Protein AF-A0A5N6YTF2-F1 (afdb_monomer_lite)

pLDDT: mean 87.33, std 11.93, range [50.0, 96.94]

Radius of gyration: 15.68 Å; chains: 1; bounding box: 42×23×39 Å

Organism: NCBI:txid138285

Sequence (71 aa):
MIGTLHRRGHSAAMTGDGVNDSPSLKHADVGIAMGQAGSEVVKDASDIILTDELVYPRDQNGCVQTYRHLL

Secondary structure (DSSP, 8-state):
-HHHHHHTT---EEEE-STTTHHHHTTSSEEEEESSSS-HHHHHH-SEEES----PPB-TTS-B-------

InterPro domains:
  IPR023214 HAD superfamily [G3DSA:3.40.50.1000] (2-53)
  IPR036412 HAD-like superfamily [SSF56784] (3-52)

Foldseek 3Di:
DQVVCVVVVHADEDEDADLVCLVVQLSGPFREYEQPSHDPSSVVSGPYYDNDDDDQDAPPVRHRPDPPPDD

Structure (mmCIF, N/CA/C/O backbone):
data_AF-A0A5N6YTF2-F1
#
_entry.id   AF-A0A5N6YTF2-F1
#
loop_
_atom_site.group_PDB
_atom_site.id
_atom_site.type_symbol
_atom_site.label_atom_id
_atom_site.label_alt_id
_atom_site.label_comp_id
_atom_site.label_asym_id
_atom_site.label_entity_id
_atom_site.label_seq_id
_atom_site.pdbx_PDB_ins_code
_atom_site.Cartn_x
_atom_site.Cartn_y
_atom_site.Cartn_z
_atom_site.occupancy
_atom_site.B_iso_or_equiv
_atom_site.auth_seq_id
_atom_site.auth_comp_id
_atom_site.auth_asym_id
_atom_site.auth_atom_id
_atom_site.pdbx_PDB_model_num
ATOM 1 N N . MET A 1 1 ? -6.505 -11.888 -5.599 1.00 82.38 1 MET A N 1
ATOM 2 C CA . MET A 1 1 ? -6.481 -12.073 -4.129 1.00 82.38 1 MET A CA 1
ATOM 3 C C . MET A 1 1 ? -7.575 -11.255 -3.449 1.00 82.38 1 MET A C 1
ATOM 5 O O . MET A 1 1 ? -8.462 -11.867 -2.870 1.00 82.38 1 MET A O 1
ATOM 9 N N . ILE A 1 2 ? -7.578 -9.926 -3.600 1.00 90.38 2 ILE A N 1
ATOM 10 C CA . ILE A 1 2 ? -8.576 -9.009 -3.013 1.00 90.38 2 ILE A CA 1
ATOM 11 C C . ILE A 1 2 ? -10.027 -9.426 -3.296 1.00 90.38 2 ILE A C 1
ATOM 13 O O . ILE A 1 2 ? -10.797 -9.629 -2.362 1.00 90.38 2 ILE A O 1
ATOM 17 N N . GLY A 1 3 ? -10.364 -9.733 -4.553 1.00 90.06 3 GLY A N 1
ATOM 18 C CA . GLY A 1 3 ? -11.720 -10.179 -4.897 1.00 90.06 3 GLY A CA 1
ATOM 19 C C . GLY A 1 3 ? -12.190 -11.446 -4.163 1.00 90.06 3 GLY A C 1
ATOM 20 O O . GLY A 1 3 ? -13.388 -11.671 -4.030 1.00 90.06 3 GLY A O 1
ATOM 21 N N . THR A 1 4 ? -11.285 -12.288 -3.649 1.00 93.19 4 THR A N 1
ATOM 22 C CA . THR A 1 4 ? -11.672 -13.436 -2.810 1.00 93.19 4 THR A CA 1
ATOM 23 C C . THR A 1 4 ? -12.036 -13.010 -1.386 1.00 93.19 4 THR A C 1
ATOM 25 O O . THR A 1 4 ? -12.950 -13.604 -0.818 1.00 93.19 4 THR A O 1
ATOM 28 N N . LEU A 1 5 ? -11.363 -12.000 -0.818 1.00 92.69 5 LEU A N 1
ATOM 29 C CA . LEU A 1 5 ? -11.720 -11.437 0.491 1.00 92.69 5 LEU A CA 1
ATOM 30 C C . LEU A 1 5 ? -13.076 -10.731 0.412 1.00 92.69 5 LEU A C 1
ATOM 32 O O . LEU A 1 5 ? -13.953 -11.010 1.228 1.00 92.69 5 LEU A O 1
ATOM 36 N N . HIS A 1 6 ? -13.297 -9.947 -0.644 1.00 94.00 6 HIS A N 1
ATOM 37 C CA . HIS A 1 6 ? -14.582 -9.290 -0.888 1.00 94.00 6 HIS A CA 1
ATOM 38 C C . HIS A 1 6 ? -15.734 -10.277 -1.060 1.00 94.00 6 HIS A C 1
ATOM 40 O O . HIS A 1 6 ? -16.773 -10.114 -0.428 1.00 94.00 6 HIS A O 1
ATOM 46 N N . ARG A 1 7 ? -15.550 -11.366 -1.826 1.00 95.38 7 ARG A N 1
ATOM 47 C CA . ARG A 1 7 ? -16.578 -12.424 -1.944 1.00 95.38 7 ARG A CA 1
ATOM 48 C C . ARG A 1 7 ? -16.938 -13.079 -0.608 1.00 95.38 7 ARG A C 1
ATOM 50 O O . ARG A 1 7 ? -18.005 -13.671 -0.501 1.00 95.38 7 ARG A O 1
ATOM 57 N N . ARG A 1 8 ? -16.054 -13.011 0.390 1.00 95.44 8 ARG A N 1
ATOM 58 C CA . ARG A 1 8 ? -16.297 -13.520 1.748 1.00 95.44 8 ARG A CA 1
ATOM 59 C C . ARG A 1 8 ? -16.866 -12.452 2.691 1.00 95.44 8 ARG A C 1
ATOM 61 O O . ARG A 1 8 ? -17.055 -12.743 3.865 1.00 95.44 8 ARG A O 1
ATOM 68 N N . GLY A 1 9 ? -17.152 -11.247 2.193 1.00 95.69 9 GLY A N 1
ATOM 69 C CA . GLY A 1 9 ? -17.673 -10.137 2.991 1.00 95.69 9 GLY A CA 1
ATOM 70 C C . GLY A 1 9 ? -16.628 -9.486 3.897 1.00 95.69 9 GLY A C 1
ATOM 71 O O . GLY A 1 9 ? -16.994 -8.864 4.890 1.00 95.69 9 GLY A O 1
ATOM 72 N N . HIS A 1 10 ? -15.337 -9.648 3.594 1.00 96.12 10 HIS A N 1
ATOM 73 C CA . HIS A 1 10 ? -14.254 -9.014 4.343 1.00 96.12 10 HIS A CA 1
ATOM 74 C C . HIS A 1 10 ? -13.740 -7.772 3.624 1.00 96.12 10 HIS A C 1
ATOM 76 O O . HIS A 1 10 ? -13.567 -7.798 2.406 1.00 96.12 10 HIS A O 1
ATOM 82 N N . SER A 1 11 ? -13.414 -6.742 4.403 1.00 94.00 11 SER A N 1
ATOM 83 C CA . SER A 1 11 ? -12.617 -5.610 3.935 1.00 94.00 11 SER A CA 1
ATOM 84 C C . SER A 1 11 ? -11.138 -5.988 3.855 1.00 94.00 11 SER A C 1
ATOM 86 O O . SER A 1 11 ? -10.637 -6.773 4.665 1.00 94.00 11 SER A O 1
ATOM 88 N N . ALA A 1 12 ? -10.433 -5.423 2.886 1.00 95.00 12 ALA A N 1
ATOM 89 C CA . ALA A 1 12 ? -9.029 -5.659 2.620 1.00 95.00 12 ALA A CA 1
ATOM 90 C C . ALA A 1 12 ? -8.286 -4.329 2.471 1.00 95.00 12 ALA A C 1
ATOM 92 O O . ALA A 1 12 ? -8.656 -3.486 1.655 1.00 95.00 12 ALA A O 1
ATOM 93 N N . ALA A 1 13 ? -7.200 -4.186 3.227 1.00 95.44 13 ALA A N 1
ATOM 94 C CA . ALA A 1 13 ? -6.198 -3.155 3.009 1.00 95.44 13 ALA A CA 1
ATOM 95 C C . ALA A 1 13 ? -4.954 -3.784 2.374 1.00 95.44 13 ALA A C 1
ATOM 97 O O . ALA A 1 13 ? -4.599 -4.923 2.695 1.00 95.44 13 ALA A O 1
ATOM 98 N N . MET A 1 14 ? -4.295 -3.052 1.482 1.00 95.00 14 MET A N 1
ATOM 99 C CA . MET A 1 14 ? -3.063 -3.495 0.832 1.00 95.00 14 MET A CA 1
ATOM 100 C C . MET A 1 14 ? -1.988 -2.419 0.949 1.00 95.00 14 MET A C 1
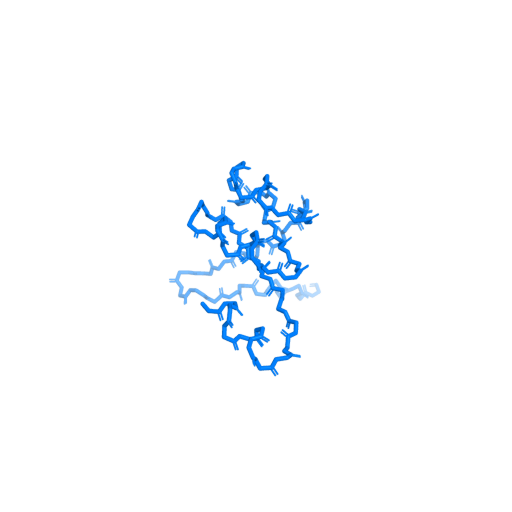ATOM 102 O O . MET A 1 14 ? -2.287 -1.239 0.816 1.00 95.00 14 MET A O 1
ATOM 106 N N . THR A 1 15 ? -0.744 -2.844 1.167 1.00 93.94 15 THR A N 1
ATOM 107 C CA . THR A 1 15 ? 0.446 -1.998 1.024 1.00 93.94 15 THR A CA 1
ATOM 108 C C . THR A 1 15 ? 1.257 -2.447 -0.191 1.00 93.94 15 THR A C 1
ATOM 110 O O . THR A 1 15 ? 1.281 -3.647 -0.477 1.00 93.94 15 THR A O 1
ATOM 113 N N . GLY A 1 16 ? 1.887 -1.513 -0.901 1.00 93.12 16 GLY A N 1
ATOM 114 C CA . GLY A 1 16 ? 2.732 -1.805 -2.057 1.00 93.12 16 GLY A CA 1
ATOM 115 C C . GLY A 1 16 ? 3.726 -0.690 -2.367 1.00 93.12 16 GLY A C 1
ATOM 116 O O . GLY A 1 16 ? 3.564 0.458 -1.947 1.00 93.12 16 GLY A O 1
ATOM 117 N N . ASP A 1 17 ? 4.765 -1.037 -3.113 1.00 93.75 17 ASP A N 1
ATOM 118 C CA . ASP A 1 17 ? 5.842 -0.142 -3.548 1.00 93.75 17 ASP A CA 1
ATOM 119 C C . ASP A 1 17 ? 6.093 -0.241 -5.067 1.00 93.75 17 ASP A C 1
ATOM 121 O O . ASP A 1 17 ? 6.462 0.741 -5.723 1.00 93.75 17 ASP A O 1
ATOM 125 N N . GLY A 1 18 ? 5.808 -1.396 -5.673 1.00 93.44 18 GLY A N 1
ATOM 126 C CA . GLY A 1 18 ? 6.063 -1.666 -7.084 1.00 93.44 18 GLY A CA 1
ATOM 127 C C . GLY A 1 18 ? 4.843 -1.527 -7.995 1.00 93.44 18 GLY A C 1
ATOM 128 O O . GLY A 1 18 ? 3.718 -1.837 -7.625 1.00 93.44 18 GLY A O 1
ATOM 129 N N . VAL A 1 19 ? 5.068 -1.164 -9.262 1.00 93.50 19 VAL A N 1
ATOM 130 C CA . VAL A 1 19 ? 4.017 -1.008 -10.299 1.00 93.50 19 VAL A CA 1
ATOM 131 C C . VAL A 1 19 ? 3.072 -2.213 -10.445 1.00 93.50 19 VAL A C 1
ATOM 133 O O . VAL A 1 19 ? 1.936 -2.072 -10.895 1.00 93.50 19 VAL A O 1
ATOM 136 N N . ASN A 1 20 ? 3.535 -3.405 -10.062 1.00 93.62 20 ASN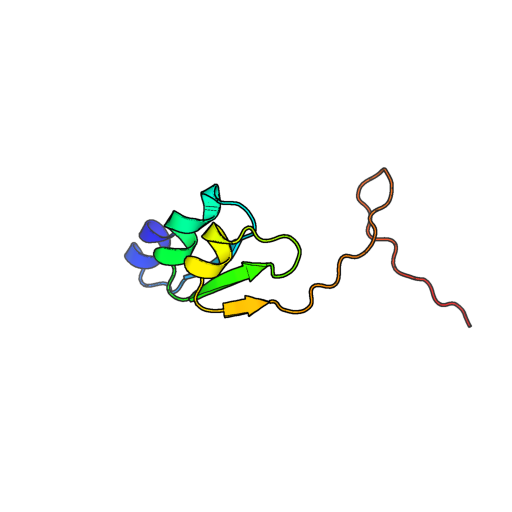 A N 1
ATOM 137 C CA . ASN A 1 20 ? 2.749 -4.637 -10.094 1.00 93.62 20 ASN A CA 1
ATOM 138 C C . ASN A 1 20 ? 1.645 -4.665 -9.024 1.00 93.62 20 ASN A C 1
ATOM 140 O O . ASN A 1 20 ? 0.665 -5.394 -9.182 1.00 93.62 20 ASN A O 1
ATOM 144 N N . ASP A 1 21 ? 1.781 -3.862 -7.969 1.00 94.69 21 ASP A N 1
ATOM 145 C CA . ASP A 1 21 ? 0.815 -3.762 -6.879 1.00 94.69 21 ASP A CA 1
ATOM 146 C C . ASP A 1 21 ? -0.328 -2.805 -7.224 1.00 94.69 21 ASP A C 1
ATOM 148 O O . ASP A 1 21 ? -1.432 -2.962 -6.701 1.00 94.69 21 ASP A O 1
ATOM 152 N N . SER A 1 22 ? -0.120 -1.868 -8.160 1.00 94.81 22 SER A N 1
ATOM 153 C CA . SER A 1 22 ? -1.096 -0.835 -8.534 1.00 94.81 22 SER A CA 1
ATOM 154 C C . SER A 1 22 ? -2.504 -1.377 -8.838 1.00 94.81 22 SER A C 1
ATOM 156 O O . SER A 1 22 ? -3.467 -0.821 -8.303 1.00 94.81 22 SER A O 1
ATOM 158 N N . PRO A 1 23 ? -2.697 -2.470 -9.617 1.00 94.50 23 PRO A N 1
ATOM 159 C CA . PRO A 1 23 ? -4.034 -3.014 -9.858 1.00 94.50 23 PRO A CA 1
ATOM 160 C C . PRO A 1 23 ? -4.704 -3.538 -8.588 1.00 94.50 23 PRO A C 1
ATOM 162 O O . PRO A 1 23 ? -5.922 -3.456 -8.459 1.00 94.50 23 PRO A O 1
ATOM 165 N N . SER A 1 24 ? -3.924 -4.092 -7.659 1.00 94.81 24 SER A N 1
ATOM 166 C CA . SER A 1 24 ? -4.456 -4.662 -6.424 1.00 94.81 24 SER A CA 1
ATOM 167 C C . SER A 1 24 ? -4.699 -3.593 -5.355 1.00 94.81 24 SER A C 1
ATOM 169 O O . SER A 1 24 ? -5.695 -3.702 -4.645 1.00 94.81 24 SER A O 1
ATOM 171 N N . LEU A 1 25 ? -3.870 -2.543 -5.299 1.00 94.94 25 LEU A N 1
ATOM 172 C CA . LEU A 1 25 ? -4.080 -1.341 -4.482 1.00 94.94 25 LEU A CA 1
ATOM 173 C C . LEU A 1 25 ? -5.385 -0.637 -4.865 1.00 94.94 25 LEU A C 1
ATOM 175 O O . LEU A 1 25 ? -6.225 -0.415 -4.002 1.00 94.94 25 LEU A O 1
ATOM 179 N N . LYS A 1 26 ? -5.615 -0.415 -6.168 1.00 94.38 26 LYS A N 1
ATOM 180 C CA . LYS A 1 26 ? -6.867 0.158 -6.704 1.00 94.38 26 LYS A CA 1
ATOM 181 C C . LYS A 1 26 ? -8.115 -0.662 -6.391 1.00 94.38 26 LYS A C 1
ATOM 183 O O . LYS A 1 26 ? -9.220 -0.132 -6.439 1.00 94.38 26 LYS A O 1
ATOM 188 N N . HIS A 1 27 ? -7.955 -1.970 -6.209 1.00 94.94 27 HIS A N 1
ATOM 189 C CA . HIS A 1 27 ? -9.069 -2.884 -5.981 1.00 94.94 27 HIS A CA 1
ATOM 190 C C . HIS A 1 27 ? -9.335 -3.127 -4.495 1.00 94.94 27 HIS A C 1
ATOM 192 O O . HIS A 1 27 ? -10.375 -3.689 -4.167 1.00 94.94 27 HIS A O 1
ATOM 198 N N . ALA A 1 28 ? -8.391 -2.781 -3.615 1.00 95.94 28 ALA A N 1
ATOM 199 C CA . ALA A 1 28 ? -8.546 -2.873 -2.170 1.00 95.94 28 ALA A CA 1
ATOM 200 C C . ALA A 1 28 ? -9.538 -1.817 -1.661 1.00 95.94 28 ALA A C 1
ATOM 202 O O . ALA A 1 28 ? -9.821 -0.839 -2.345 1.00 95.94 28 ALA A O 1
ATOM 203 N N . ASP A 1 29 ? -10.060 -2.014 -0.450 1.00 96.75 29 ASP A N 1
ATOM 204 C CA . ASP A 1 29 ? -10.900 -0.997 0.193 1.00 96.75 29 ASP A CA 1
ATOM 205 C C . ASP A 1 29 ? -10.063 0.195 0.669 1.00 96.75 29 ASP A C 1
ATOM 207 O O . ASP A 1 29 ? -10.568 1.310 0.752 1.00 96.75 29 ASP A O 1
ATOM 211 N N . VAL A 1 30 ? -8.790 -0.060 0.999 1.00 96.56 30 VAL A N 1
ATOM 212 C CA . VAL A 1 30 ? -7.779 0.962 1.285 1.00 96.56 30 VAL A CA 1
ATOM 213 C C . VAL A 1 30 ? -6.431 0.509 0.720 1.00 96.56 30 VAL A C 1
ATOM 215 O O . VAL A 1 30 ? -5.869 -0.500 1.162 1.00 96.56 30 VAL A O 1
ATOM 218 N N . GLY A 1 31 ? -5.900 1.255 -0.244 1.00 96.12 31 GLY A N 1
ATOM 219 C CA . GLY A 1 31 ? -4.556 1.082 -0.788 1.00 96.12 31 GLY A CA 1
ATOM 220 C C . GLY A 1 31 ? -3.542 2.026 -0.139 1.00 96.12 31 GLY A C 1
ATOM 221 O O . GLY A 1 31 ? -3.783 3.227 -0.035 1.00 96.12 31 GLY A O 1
ATOM 222 N N . ILE A 1 32 ? -2.389 1.4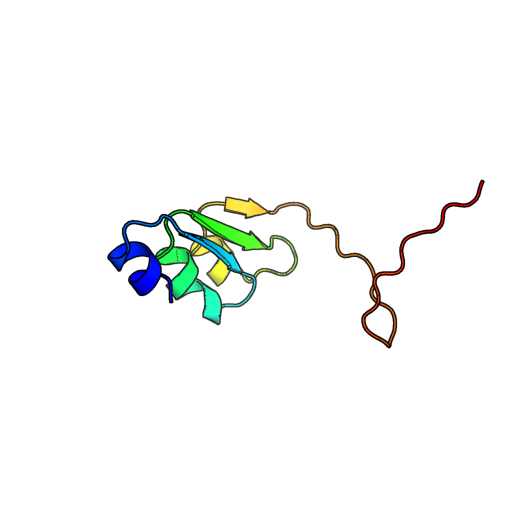96 0.265 1.00 95.88 32 ILE A N 1
ATOM 223 C CA . ILE A 1 32 ? -1.303 2.238 0.911 1.00 95.88 32 ILE A CA 1
ATOM 224 C C . ILE A 1 32 ? -0.028 2.118 0.066 1.00 95.88 32 ILE A C 1
ATOM 226 O O . ILE A 1 32 ? 0.464 1.017 -0.167 1.00 95.88 32 ILE A O 1
ATOM 230 N N . ALA A 1 33 ? 0.519 3.243 -0.383 1.00 95.50 33 ALA A N 1
ATOM 231 C CA . ALA A 1 33 ? 1.806 3.295 -1.068 1.00 95.50 33 ALA A CA 1
ATOM 232 C C . ALA A 1 33 ? 2.952 3.588 -0.093 1.00 95.50 33 ALA A C 1
ATOM 234 O O . ALA A 1 33 ? 2.842 4.467 0.766 1.00 95.50 33 ALA A O 1
ATOM 235 N N . MET A 1 34 ? 4.080 2.906 -0.289 1.00 92.88 34 MET A N 1
ATOM 236 C CA . MET A 1 34 ? 5.361 3.269 0.325 1.00 92.88 34 MET A CA 1
ATOM 237 C C . MET A 1 34 ? 5.863 4.596 -0.267 1.00 92.88 34 MET A C 1
ATOM 239 O O . MET A 1 34 ? 5.807 4.801 -1.479 1.00 92.88 34 MET A O 1
ATOM 243 N N . GLY A 1 35 ? 6.315 5.542 0.555 1.00 88.44 35 GLY A N 1
ATOM 244 C CA . GLY A 1 35 ? 6.639 6.890 0.074 1.00 88.44 35 GLY A CA 1
ATOM 245 C C . GLY A 1 35 ? 8.004 6.986 -0.588 1.00 88.44 35 GLY A C 1
ATOM 246 O O . GLY A 1 35 ? 8.109 7.549 -1.680 1.00 88.44 35 GLY A O 1
ATOM 247 N N . GLN A 1 36 ? 9.043 6.451 0.062 1.00 88.19 36 GLN A N 1
ATOM 248 C CA . GLN A 1 36 ? 10.409 6.504 -0.473 1.00 88.19 36 GLN A CA 1
ATOM 249 C C . GLN A 1 36 ? 10.662 5.347 -1.443 1.00 88.19 36 GLN A C 1
ATOM 251 O O . GLN A 1 36 ? 11.176 5.576 -2.536 1.00 88.19 36 GLN A O 1
ATOM 256 N N . ALA A 1 37 ? 10.264 4.126 -1.078 1.00 87.00 37 ALA A N 1
ATOM 257 C CA . ALA A 1 37 ? 10.414 2.939 -1.915 1.00 87.00 37 ALA A CA 1
ATOM 258 C C . ALA A 1 37 ? 9.374 2.847 -3.044 1.00 87.00 37 ALA A C 1
ATOM 260 O O . ALA A 1 37 ? 9.618 2.179 -4.049 1.00 87.00 37 ALA A O 1
ATOM 261 N N . GLY A 1 38 ? 8.221 3.510 -2.907 1.00 89.50 38 GLY A N 1
ATOM 262 C CA . GLY A 1 38 ? 7.139 3.386 -3.876 1.00 89.50 38 GLY A CA 1
ATOM 263 C C . GLY A 1 38 ? 7.372 4.159 -5.168 1.00 89.50 38 GLY A C 1
ATOM 264 O O . GLY A 1 38 ? 7.766 5.327 -5.171 1.00 89.50 38 GLY A O 1
ATOM 265 N N . SER A 1 39 ? 7.057 3.515 -6.289 1.00 93.31 39 SER A N 1
ATOM 266 C CA . SER A 1 39 ? 6.998 4.168 -7.599 1.00 93.31 39 SER A CA 1
ATOM 267 C C . SER A 1 39 ? 5.837 5.169 -7.690 1.00 93.31 39 SER A C 1
ATOM 269 O O . SER A 1 39 ? 4.802 4.995 -7.048 1.00 93.31 39 SER A O 1
ATOM 271 N N . GLU A 1 40 ? 5.962 6.188 -8.546 1.00 93.88 40 GLU A N 1
ATOM 272 C CA . GLU A 1 40 ? 4.891 7.181 -8.767 1.00 93.88 40 GLU A CA 1
ATOM 273 C C . GLU A 1 40 ? 3.572 6.531 -9.214 1.00 93.88 40 GLU A C 1
ATOM 275 O O . GLU A 1 40 ? 2.499 6.896 -8.749 1.00 93.88 40 GLU A O 1
ATOM 280 N N . VAL A 1 41 ? 3.652 5.473 -10.029 1.00 94.50 41 VAL A N 1
ATOM 281 C CA . VAL A 1 41 ? 2.479 4.706 -10.486 1.00 94.50 41 VAL A CA 1
ATOM 282 C C . VAL A 1 41 ? 1.757 4.009 -9.324 1.00 94.50 41 VAL A C 1
ATOM 284 O O . VAL A 1 41 ? 0.545 3.801 -9.376 1.00 94.50 41 VAL A O 1
ATOM 287 N N . VAL A 1 42 ? 2.479 3.621 -8.271 1.00 95.56 42 VAL A N 1
ATOM 288 C CA . VAL A 1 42 ? 1.881 3.057 -7.053 1.00 95.56 42 VAL A CA 1
ATOM 289 C C . VAL A 1 42 ? 1.258 4.139 -6.186 1.00 95.56 42 VAL A C 1
ATOM 291 O O . VAL A 1 42 ? 0.146 3.944 -5.702 1.00 95.56 42 VAL A O 1
ATOM 294 N N . LYS A 1 43 ? 1.925 5.287 -6.039 1.00 94.88 43 LYS A N 1
ATOM 295 C CA . LYS A 1 43 ? 1.402 6.436 -5.286 1.00 94.88 43 LYS A CA 1
ATOM 296 C C . LYS A 1 43 ? 0.077 6.922 -5.870 1.00 94.88 43 LYS A C 1
ATOM 298 O O . LYS A 1 43 ? -0.892 7.047 -5.128 1.00 94.88 43 LYS A O 1
ATOM 303 N N . ASP A 1 44 ? -0.006 7.052 -7.192 1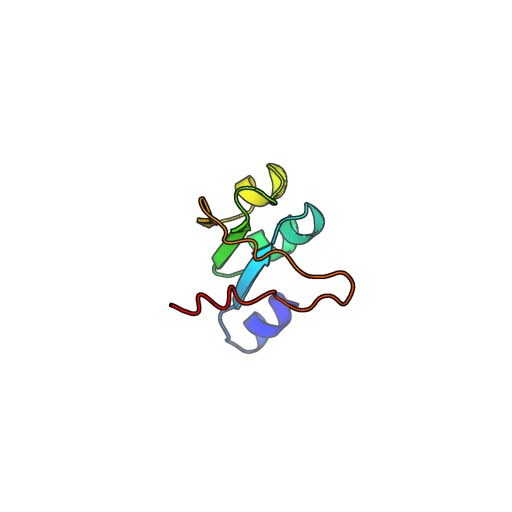.00 95.69 44 ASP A N 1
ATOM 304 C CA . ASP A 1 44 ? -1.240 7.423 -7.904 1.00 95.69 44 ASP A CA 1
ATOM 305 C C . ASP A 1 44 ? -2.358 6.372 -7.783 1.00 95.69 44 ASP A C 1
ATOM 307 O O . ASP A 1 44 ? -3.548 6.684 -7.885 1.00 95.69 44 ASP A O 1
ATOM 311 N N . ALA A 1 45 ? -1.991 5.101 -7.606 1.00 95.69 45 ALA A N 1
ATOM 312 C CA . ALA A 1 45 ? -2.943 4.008 -7.444 1.00 95.69 45 ALA A CA 1
ATOM 313 C C . ALA A 1 45 ? -3.451 3.849 -6.000 1.00 95.69 45 ALA A C 1
ATOM 315 O O . ALA A 1 45 ? -4.433 3.134 -5.799 1.00 95.69 45 ALA A O 1
ATOM 316 N N . SER A 1 46 ? -2.791 4.480 -5.025 1.00 95.75 46 SER A N 1
ATOM 317 C CA . SER A 1 46 ? -3.078 4.364 -3.591 1.00 95.75 46 SER A CA 1
ATOM 318 C C . SER A 1 46 ? -4.007 5.462 -3.066 1.00 95.75 46 SER A C 1
ATOM 320 O O . SER A 1 46 ? -4.087 6.547 -3.637 1.00 95.75 46 SER A O 1
ATOM 322 N N . ASP A 1 47 ? -4.679 5.189 -1.947 1.00 96.94 47 ASP A N 1
ATOM 323 C CA . ASP A 1 47 ? -5.492 6.173 -1.222 1.00 96.94 47 ASP A CA 1
ATOM 324 C C . ASP A 1 47 ? -4.660 6.941 -0.183 1.00 96.94 47 ASP A C 1
ATOM 326 O O . ASP A 1 47 ? -4.965 8.085 0.158 1.00 96.94 47 ASP A O 1
ATOM 330 N N . ILE A 1 48 ? -3.614 6.297 0.345 1.00 95.88 48 ILE A N 1
ATOM 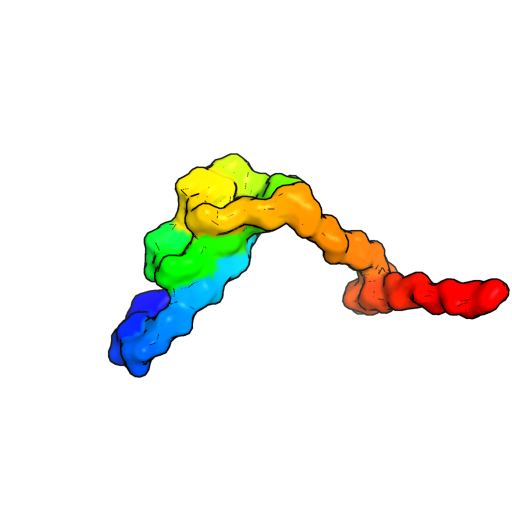331 C CA . ILE A 1 48 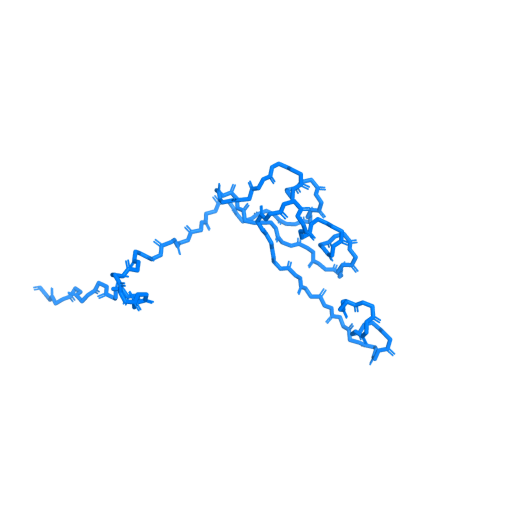? -2.728 6.828 1.384 1.00 95.88 48 ILE A CA 1
ATOM 332 C C . ILE A 1 48 ? -1.276 6.606 0.963 1.00 95.88 48 ILE A C 1
ATOM 334 O O . ILE A 1 48 ? -0.903 5.508 0.559 1.00 95.88 48 ILE A O 1
ATOM 338 N N . ILE A 1 49 ? -0.435 7.624 1.143 1.00 93.81 49 ILE A N 1
ATOM 339 C CA . ILE A 1 49 ? 1.013 7.535 0.924 1.00 93.81 49 ILE A CA 1
ATOM 340 C C . ILE A 1 49 ? 1.723 7.643 2.275 1.00 93.81 49 ILE A C 1
ATOM 342 O O . ILE A 1 49 ? 1.513 8.602 3.020 1.00 93.81 49 ILE A O 1
ATOM 346 N N . LEU A 1 50 ? 2.582 6.673 2.588 1.00 92.44 50 LEU A N 1
ATOM 347 C CA . LEU A 1 50 ? 3.434 6.698 3.776 1.00 92.44 50 LEU A CA 1
ATOM 348 C C . LEU A 1 50 ? 4.643 7.599 3.531 1.00 92.44 50 LEU A C 1
ATOM 350 O O . LEU A 1 50 ? 5.605 7.195 2.896 1.00 92.44 50 LEU A O 1
ATOM 354 N N . THR A 1 51 ? 4.608 8.829 4.035 1.00 88.75 51 THR A N 1
ATOM 355 C CA . THR A 1 51 ? 5.671 9.823 3.800 1.00 88.75 51 THR A CA 1
ATOM 356 C C . THR A 1 51 ? 6.993 9.533 4.515 1.00 88.75 51 THR A C 1
ATOM 358 O O . THR A 1 51 ? 8.029 10.019 4.071 1.00 88.75 51 THR A O 1
ATOM 361 N N . ASP A 1 52 ? 6.966 8.773 5.610 1.00 82.56 52 ASP A N 1
ATOM 362 C CA . ASP A 1 52 ? 8.153 8.385 6.377 1.00 82.56 52 ASP A CA 1
ATOM 363 C C . ASP A 1 52 ? 8.093 6.888 6.689 1.00 82.56 52 ASP A C 1
ATOM 365 O O . ASP A 1 52 ? 7.144 6.407 7.313 1.00 82.56 52 ASP A O 1
ATOM 369 N N . GLU A 1 53 ? 9.089 6.145 6.216 1.00 75.25 53 GLU A N 1
ATOM 370 C CA . GLU A 1 53 ? 9.183 4.700 6.383 1.00 75.25 53 GLU A CA 1
ATOM 371 C C . GLU A 1 53 ? 10.487 4.334 7.092 1.00 75.25 53 GLU A C 1
ATOM 373 O O . GLU A 1 53 ? 11.590 4.584 6.606 1.00 75.25 53 GLU A O 1
ATOM 378 N N . LEU A 1 54 ? 10.364 3.721 8.273 1.00 75.12 54 LEU A N 1
ATOM 379 C CA . LEU A 1 54 ? 11.517 3.243 9.030 1.00 75.12 54 LEU A CA 1
ATOM 380 C C . LEU A 1 54 ? 12.072 1.975 8.380 1.00 75.12 54 LEU A C 1
ATOM 382 O O . LEU A 1 54 ? 11.616 0.860 8.649 1.00 75.12 54 LEU A O 1
ATOM 386 N N . VAL A 1 55 ? 13.098 2.139 7.549 1.00 67.25 55 VAL A N 1
ATOM 387 C CA . VAL A 1 55 ? 13.884 1.015 7.039 1.00 67.25 55 VAL A CA 1
ATOM 388 C C . VAL A 1 55 ? 14.949 0.660 8.068 1.00 67.25 55 VAL A C 1
ATOM 390 O O . VAL A 1 55 ? 15.992 1.303 8.171 1.00 67.25 55 VAL A O 1
ATOM 393 N N . TYR A 1 56 ? 14.696 -0.393 8.842 1.00 74.25 56 TYR A N 1
ATOM 394 C CA . TYR A 1 56 ? 15.733 -0.944 9.704 1.00 74.25 56 TYR A CA 1
ATOM 395 C C . TYR A 1 56 ? 16.788 -1.659 8.851 1.00 74.25 56 TYR A C 1
ATOM 397 O O . TYR A 1 56 ? 16.428 -2.592 8.121 1.00 74.25 56 TYR A O 1
ATOM 405 N N . PRO A 1 57 ? 18.078 -1.282 8.954 1.00 72.06 57 PRO A N 1
ATOM 406 C CA . PRO A 1 57 ? 19.135 -1.973 8.236 1.00 72.06 57 PRO A CA 1
ATOM 407 C C . PRO A 1 57 ? 19.136 -3.448 8.644 1.00 72.06 57 PRO A C 1
ATOM 409 O O . PRO A 1 57 ? 19.206 -3.805 9.826 1.00 72.06 57 PRO A O 1
ATOM 412 N N . ARG A 1 58 ? 18.996 -4.310 7.639 1.00 78.12 58 ARG A N 1
ATOM 413 C CA . ARG A 1 58 ? 19.101 -5.758 7.798 1.00 78.12 58 ARG A CA 1
ATOM 414 C C . ARG A 1 58 ? 20.567 -6.140 7.629 1.00 78.12 58 ARG A C 1
ATOM 416 O O . ARG A 1 58 ? 21.253 -5.587 6.772 1.00 78.12 58 ARG A O 1
ATOM 423 N N . ASP A 1 59 ? 21.051 -7.069 8.441 1.00 83.81 59 ASP A N 1
ATOM 424 C CA . ASP A 1 59 ? 22.371 -7.652 8.224 1.00 83.81 59 ASP A CA 1
ATOM 425 C C . ASP A 1 59 ? 22.387 -8.567 6.982 1.00 83.81 59 ASP A C 1
ATOM 427 O O . ASP A 1 59 ? 21.362 -8.809 6.339 1.00 83.81 59 ASP A O 1
ATOM 431 N N . GLN A 1 60 ? 23.561 -9.110 6.652 1.00 81.62 60 GLN A N 1
ATOM 432 C CA . GLN A 1 60 ? 23.751 -10.035 5.525 1.00 81.62 60 GLN A CA 1
ATOM 433 C C . GLN A 1 60 ? 22.905 -11.322 5.604 1.00 81.62 60 GLN A C 1
ATOM 435 O O . GLN A 1 60 ? 22.771 -12.025 4.608 1.00 81.62 60 GLN A O 1
ATOM 440 N N . ASN A 1 61 ? 22.331 -11.631 6.770 1.00 85.19 61 ASN A N 1
ATOM 441 C CA . ASN A 1 61 ? 21.450 -12.776 6.992 1.00 85.19 61 ASN A CA 1
ATOM 442 C C . ASN A 1 61 ? 19.966 -12.369 7.002 1.00 85.19 61 ASN A C 1
ATOM 444 O O . ASN A 1 61 ? 19.097 -13.192 7.286 1.00 85.19 61 ASN A O 1
ATOM 448 N N . GLY A 1 62 ? 19.657 -11.100 6.724 1.00 78.88 62 GLY A N 1
ATOM 449 C CA . GLY A 1 62 ? 18.299 -10.580 6.753 1.00 78.88 62 GLY A CA 1
ATOM 450 C C . GLY A 1 62 ? 17.748 -10.376 8.167 1.00 78.88 62 GLY A C 1
ATOM 451 O O . GLY A 1 62 ? 16.532 -10.217 8.304 1.00 78.88 62 GLY A O 1
ATOM 452 N N . CYS A 1 63 ? 18.586 -10.364 9.209 1.00 79.94 63 CYS A N 1
ATOM 453 C CA . CYS A 1 63 ? 18.175 -10.041 10.574 1.00 79.94 63 CYS A CA 1
ATOM 454 C C . CYS A 1 63 ? 18.115 -8.522 10.757 1.00 79.94 63 CYS A C 1
ATOM 456 O O . CYS A 1 63 ? 19.020 -7.801 10.338 1.00 79.94 63 CYS A O 1
ATOM 458 N N . VAL A 1 64 ? 17.050 -8.024 11.387 1.00 78.56 64 VAL A N 1
ATOM 459 C CA . VAL A 1 64 ? 16.978 -6.618 11.803 1.00 78.56 64 VAL A CA 1
ATOM 460 C C . VAL A 1 64 ? 18.027 -6.405 12.881 1.00 78.56 64 VAL A C 1
ATOM 462 O O . VAL A 1 64 ? 17.925 -7.004 13.952 1.00 78.56 64 VAL A O 1
ATOM 465 N N . GLN A 1 65 ? 19.009 -5.537 12.628 1.00 66.75 65 GLN A N 1
ATOM 466 C CA . GLN A 1 65 ? 19.860 -5.074 13.714 1.00 66.75 65 GLN A CA 1
ATOM 467 C C . GLN A 1 65 ? 19.024 -4.166 14.608 1.00 66.75 65 GLN A C 1
ATOM 469 O O . GLN A 1 65 ? 18.845 -2.978 14.346 1.00 66.75 65 GLN A O 1
ATOM 474 N N . THR A 1 66 ? 18.468 -4.738 15.673 1.00 66.62 66 THR A N 1
ATOM 475 C CA . THR A 1 66 ? 17.992 -3.939 16.791 1.00 66.62 66 THR A CA 1
ATOM 476 C C . THR A 1 66 ? 19.199 -3.174 17.306 1.00 66.62 66 THR A C 1
ATOM 478 O O . THR A 1 66 ? 20.165 -3.779 17.774 1.00 66.62 66 THR A O 1
ATOM 481 N N . TYR A 1 67 ? 19.162 -1.844 17.196 1.00 62.00 67 TYR A N 1
ATOM 482 C CA . TYR A 1 67 ? 20.110 -0.981 17.884 1.00 62.00 67 TYR A CA 1
ATOM 483 C C . TYR A 1 67 ? 20.007 -1.300 19.374 1.00 62.00 67 TYR A C 1
ATOM 485 O O . TYR A 1 67 ? 19.117 -0.832 20.081 1.00 62.00 67 TYR A O 1
ATOM 493 N N . ARG A 1 68 ? 20.908 -2.158 19.852 1.00 57.81 68 ARG A N 1
ATOM 494 C CA . ARG A 1 68 ? 21.144 -2.379 21.268 1.00 57.81 68 ARG A CA 1
ATOM 495 C C . ARG A 1 68 ? 21.857 -1.123 21.750 1.00 57.81 68 ARG A C 1
ATOM 497 O O . ARG A 1 68 ? 23.078 -1.106 21.859 1.00 57.81 68 ARG A O 1
ATOM 504 N N . HIS A 1 69 ? 21.092 -0.062 21.992 1.00 50.41 69 HIS A N 1
ATOM 505 C CA . HIS A 1 69 ? 21.551 1.046 22.814 1.00 50.41 69 HIS A CA 1
ATOM 506 C C . HIS A 1 69 ? 21.650 0.499 24.245 1.00 50.41 69 HIS A C 1
ATOM 508 O O . HIS A 1 69 ? 20.733 0.601 25.055 1.00 50.41 69 HIS A O 1
ATOM 514 N N . LEU A 1 70 ? 22.737 -0.227 24.507 1.00 54.88 70 LEU A N 1
ATOM 515 C CA . LEU A 1 70 ? 23.294 -0.287 25.846 1.00 54.88 70 LEU A CA 1
ATOM 516 C C . LEU A 1 70 ? 23.768 1.133 26.183 1.00 54.88 70 LEU A C 1
ATOM 518 O O . LEU A 1 70 ? 24.233 1.850 25.294 1.00 54.88 70 LEU A O 1
ATOM 522 N N . LEU A 1 71 ? 23.527 1.486 27.445 1.00 50.00 71 LEU A N 1
ATOM 523 C CA . LEU A 1 71 ? 23.827 2.737 28.145 1.00 50.00 71 LEU A CA 1
ATOM 524 C C . LEU A 1 71 ? 25.109 3.442 27.684 1.00 50.00 71 LEU A C 1
ATOM 526 O O . LEU A 1 71 ? 26.129 2.740 27.503 1.00 50.00 71 LEU A O 1
#

=== Feature glossary ===
Legend for the data blocks above and below:

— What the protein is —

The amino-acid sequence is the protein's primary structure: the linear order of residues from the N-terminus to the C-terminus, written in one-letter code. Everything else here — the 3D coordinates, the secondary structure, the domain annotations — is ultimately a consequence of this string.

Functional annotations link the protein to curated databases. InterPro entries identify conserved domains and families by matching the sequence against member-database signatures (Pfam, PROSITE, CDD, …). Gene Ontology (GO) terms describe molecular function, biological process, and cellular component in a controlled vocabulary. CATH places the structure in a hierarchical fold classification (Class/Architecture/Topology/Homologous-superfamily). The organism is the source species.

— Where its atoms are —

Atomic coordinates in PDBx/mmCIF format — the same representation the Protein Data Bank distributes. Each line of the _atom_site loop places one backbone atom in Cartesian space (units: ångströms, origin: arbitrary).

The six renders are orthographic views along the three Cartesian axes in both directions. Representation (cartoon, sticks, or surface) and color scheme (sequence-rainbow or by-chain) vary across proteins so the training set covers all the common visualization conventions.

— Local backbone conformation —

Eight-state secondary structure (DSSP): H is the canonical α-helix, G the tighter 3₁₀-helix, I the wider π-helix; E/B are β-structure, T and S are turns and bends, and '-' is everything else. DSSP derives these from the pattern of main-chain N–H···O=C hydrogen bonds, not from the sequence.

Three-state secondary structure (P-SEA) collapses the eight DSSP classes into helix (a), strand (b), and coil (c). P-SEA assigns these from Cα geometry alone — distances and angles — without requiring backbone oxygens, so it works on any Cα trace.

φ (phi) and ψ (psi) are the two rotatable backbone dihedrals per residue: φ is the C(i-1)–N–Cα–C torsion, ψ is the N–Cα–C–N(i+1) torsion, both in degrees on (−180°, 180°]. α-helical residues cluster near (−60°, −45°); β-strand residues near (−120°, +130°). A Ramachandran plot is simply a scatter of (φ, ψ) for every residue.

— Global shape and packing —

The geometric summary reports three shape descriptors. Rg (radius of gyration) measures how spread out the Cα atoms are about their centre of mass; compact globular proteins have small Rg, elongated or unfolded ones large. Cα contacts (<8 Å, |i−j|>4) count long-range residue pairs in spatial proximity — high for tightly packed folds, near zero for rods or random coil. The bounding-box extents give the protein's footprint along x, y, z in Å.

SASA measures how much of the protein is reachable by solvent. It is computed by rolling a water-sized probe over the atomic surface and summing the exposed area (Å²). Per-residue SASA distinguishes core (buried, low SASA) from surface (exposed, high SASA) residues; total SASA is a whole-molecule size measure.

Plot images: a contact map (which residues are close in 3D, as an N×N binary image), a Ramachandran scatter (backbone torsion angles, revealing secondary-structure composition at a glance), and — for AlphaFold structures — a PAE heatmap (pairwise prediction confidence).

— Structural neighborhood —

A 3Di character summarizes, for each residue, the relative orientation of the Cα frame of its nearest spatial neighbor. Because it encodes fold topology rather than chemistry, 3Di alignments detect remote structural similarity that sequence alignment misses.

The Foldseek neighbor list gives the closest experimentally determined structures in the PDB, ranked by structural alignment. TM-score near 1 means near-identical fold; near 0.3 means only rough topology match. This is how one finds what a novel AlphaFold prediction most resembles in the solved-structure universe.

— Confidence and disorder —

For AlphaFold models, the B-factor field carries pLDDT — the model's own estimate of local accuracy on a 0–100 scale. Regions with pLDDT<50 should be treated as essentially unmodeled; they often correspond to intrinsically disordered segments.

Crystallographic B-factors measure how much each atom's electron density is smeared out, in Å². They rise in mobile loops and surface residues and fall in the buried interior. In AlphaFold models this column is repurposed to hold pLDDT instead.

Predicted Aligned Error (PAE) is an AlphaFold confidence matrix: entry (i, j) is the expected error in the position of residue j, in ångströms, when the prediction is superimposed on the true structure at residue i. Low PAE within a block of residues means that block is internally rigid and well-predicted; high PAE between two blocks means their relative placement is uncertain even if each block individually is confident.